Protein AF-A0A6B1HUQ8-F1 (afdb_monomer_lite)

pLDDT: mean 85.46, std 12.71, range [44.94, 98.38]

Foldseek 3Di:
DDDPPDPPQDQDDPPDDPPDRDPVSVVCVVVCQVPPPDDDVVVVVVVVVVVVVVVVVVVVVVVCVVVHPCVQVDDPPRNDDRD

Radius of gyration: 27.09 Å; chains: 1; bounding box: 64×23×70 Å

Secondary structure (DSSP, 8-state):
---------PPPPTTSPTT--SHHHHHHHHHHHHT-SS--HHHHHHHHHHHHHHHHHHHHHHHHHHH-GGGGT--TT---S--

Structure (mmCIF, N/CA/C/O backbone):
data_AF-A0A6B1HUQ8-F1
#
_entry.id   AF-A0A6B1HUQ8-F1
#
loop_
_atom_site.group_PDB
_atom_site.id
_atom_site.type_symbol
_atom_site.label_atom_id
_atom_site.label_alt_id
_atom_site.label_comp_id
_atom_site.label_asym_id
_atom_site.label_entity_id
_atom_site.label_seq_id
_atom_site.pdbx_PDB_ins_code
_atom_site.Cartn_x
_atom_site.Cartn_y
_atom_site.Cartn_z
_atom_site.occupancy
_atom_site.B_iso_or_equiv
_atom_site.auth_seq_id
_atom_site.auth_comp_id
_atom_site.auth_asym_id
_atom_site.auth_atom_id
_atom_site.pdbx_PDB_model_num
ATOM 1 N N . MET A 1 1 ? -37.043 -16.565 49.274 1.00 44.94 1 MET A N 1
ATOM 2 C CA . MET A 1 1 ? -36.488 -15.425 48.518 1.00 44.94 1 MET A CA 1
ATOM 3 C C . MET A 1 1 ? -34.976 -15.534 48.625 1.00 44.94 1 MET A C 1
ATOM 5 O O . MET A 1 1 ? -34.458 -15.337 49.712 1.00 44.94 1 MET A O 1
ATOM 9 N N . SER A 1 2 ? -34.299 -16.030 47.586 1.00 50.03 2 SER A N 1
ATOM 10 C CA . SER A 1 2 ? -32.840 -16.201 47.611 1.00 50.03 2 SER A CA 1
ATOM 11 C C . SER A 1 2 ? -32.217 -14.899 47.129 1.00 50.03 2 SER A C 1
ATOM 13 O O . SER A 1 2 ? -32.380 -14.516 45.973 1.00 50.03 2 SER A O 1
ATOM 15 N N . GLU A 1 3 ? -31.606 -14.178 48.060 1.00 60.25 3 GLU A N 1
ATOM 16 C CA . GLU A 1 3 ? -30.848 -12.966 47.793 1.00 60.25 3 GLU A CA 1
ATOM 17 C C . GLU A 1 3 ? -29.628 -13.349 46.950 1.00 60.25 3 GLU A C 1
ATOM 19 O O . GLU A 1 3 ? -28.721 -14.036 47.419 1.00 60.25 3 GLU A O 1
ATOM 24 N N . ALA A 1 4 ? -29.647 -12.986 45.666 1.00 59.47 4 ALA A N 1
ATOM 25 C CA . ALA A 1 4 ? -28.520 -13.196 44.773 1.00 59.47 4 ALA A CA 1
ATOM 26 C C . ALA A 1 4 ? -27.321 -12.413 45.322 1.00 59.47 4 ALA A C 1
ATOM 28 O O . ALA A 1 4 ? -27.293 -11.182 45.270 1.00 59.47 4 ALA A O 1
ATOM 29 N N . ALA A 1 5 ? -26.353 -13.136 45.887 1.00 58.84 5 ALA A N 1
ATOM 30 C CA . ALA A 1 5 ? -25.134 -12.571 46.440 1.00 58.84 5 ALA A CA 1
ATOM 31 C C . ALA A 1 5 ? -24.446 -11.706 45.376 1.00 58.84 5 ALA A C 1
ATOM 33 O O . ALA A 1 5 ? -23.966 -12.200 44.355 1.00 58.84 5 ALA A O 1
ATOM 34 N N . LYS A 1 6 ? -24.430 -10.393 45.611 1.00 57.66 6 LYS A N 1
ATOM 35 C CA . LYS A 1 6 ? -23.775 -9.408 44.755 1.00 57.66 6 LYS A CA 1
ATOM 36 C C . LYS A 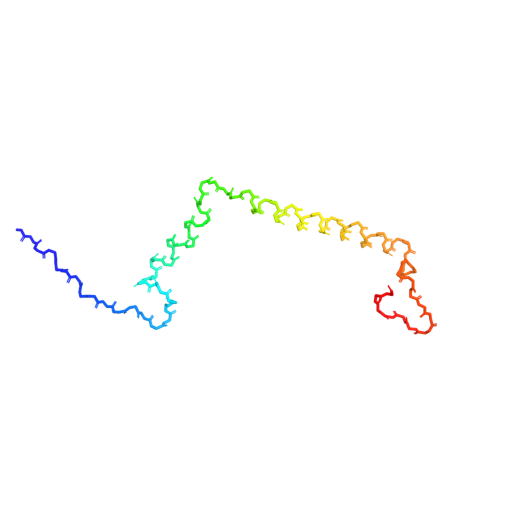1 6 ? -22.286 -9.751 44.728 1.00 57.66 6 LYS A C 1
ATOM 38 O O . LYS A 1 6 ? -21.593 -9.562 45.726 1.00 57.66 6 LYS A O 1
ATOM 43 N N . THR A 1 7 ? -21.804 -10.316 43.622 1.00 69.88 7 THR A N 1
ATOM 44 C CA . THR A 1 7 ? -20.389 -10.677 43.477 1.00 69.88 7 THR A CA 1
ATOM 45 C C . THR A 1 7 ? -19.518 -9.453 43.765 1.00 69.88 7 THR A C 1
A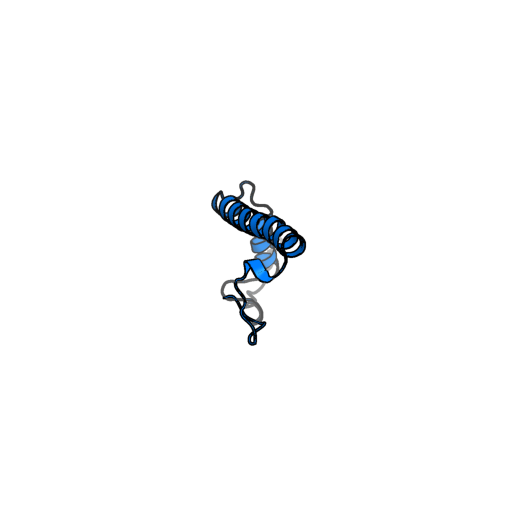TOM 47 O O . THR A 1 7 ? -19.794 -8.382 43.212 1.00 69.88 7 THR A O 1
ATOM 50 N N . PRO A 1 8 ? -18.492 -9.573 44.627 1.00 68.50 8 PRO A N 1
ATOM 51 C CA . PRO A 1 8 ? -17.621 -8.454 44.949 1.00 68.50 8 PRO A CA 1
ATOM 52 C C . PRO A 1 8 ? -16.928 -7.957 43.677 1.00 68.50 8 PRO A C 1
ATOM 54 O O . PRO A 1 8 ? -16.462 -8.756 42.863 1.00 68.50 8 PRO A O 1
ATOM 57 N N . TYR A 1 9 ? -16.878 -6.633 43.500 1.00 69.44 9 TYR A N 1
ATOM 58 C CA . TYR A 1 9 ? -16.164 -6.006 42.391 1.00 69.44 9 TYR A CA 1
ATOM 59 C C . TYR A 1 9 ? -14.695 -6.431 42.443 1.00 69.44 9 TYR A C 1
ATOM 61 O O . TYR A 1 9 ? -13.975 -6.100 43.387 1.00 69.44 9 TYR A O 1
ATOM 69 N N . ARG A 1 10 ? -14.261 -7.187 41.434 1.00 69.38 10 ARG A N 1
ATOM 70 C CA . ARG A 1 10 ? -12.860 -7.541 41.248 1.00 69.38 10 ARG A CA 1
ATOM 71 C C . ARG A 1 10 ? -12.284 -6.529 40.262 1.00 69.38 10 ARG A C 1
ATOM 73 O O . ARG A 1 10 ? -12.829 -6.422 39.162 1.00 69.38 10 ARG A O 1
ATOM 80 N N . PRO A 1 11 ? -11.249 -5.760 40.637 1.00 69.50 11 PRO A N 1
ATOM 81 C CA . PRO A 1 11 ? -10.631 -4.848 39.693 1.00 69.50 11 PRO A CA 1
ATOM 82 C C . PRO A 1 11 ? -10.141 -5.650 38.476 1.00 69.50 11 PRO A C 1
ATOM 84 O O . PRO A 1 11 ? -9.679 -6.786 38.650 1.00 69.50 11 PRO A O 1
ATOM 87 N N . PRO A 1 12 ? -10.279 -5.107 37.255 1.00 71.81 12 PRO A N 1
ATOM 88 C CA . PRO A 1 12 ? -9.780 -5.767 36.059 1.00 71.81 12 PRO A CA 1
ATOM 89 C C . PRO A 1 12 ? -8.285 -6.066 36.207 1.00 71.81 12 PRO A C 1
ATOM 91 O O . PRO A 1 12 ? -7.538 -5.283 36.795 1.00 71.81 12 PRO A O 1
ATOM 94 N N . VAL A 1 13 ? -7.860 -7.231 35.709 1.00 73.50 13 VAL A N 1
ATOM 95 C CA . VAL A 1 13 ? -6.445 -7.625 35.714 1.00 73.50 13 VAL A CA 1
ATOM 96 C C . VAL A 1 13 ? -5.619 -6.616 34.912 1.00 73.50 13 VAL A C 1
ATOM 98 O O . VAL A 1 13 ? -6.110 -6.073 33.925 1.00 73.50 13 VAL A O 1
ATOM 101 N N . SER A 1 14 ? -4.371 -6.379 35.322 1.00 70.88 14 SER A N 1
ATOM 102 C CA . SER A 1 14 ? -3.441 -5.408 34.712 1.00 70.88 14 SER A CA 1
ATOM 103 C C . SER A 1 14 ? -3.243 -5.578 33.205 1.00 70.88 14 SER A C 1
ATOM 105 O O . SER A 1 14 ? -2.912 -4.617 32.520 1.00 70.88 14 SER A O 1
ATOM 107 N N . GLU A 1 15 ? -3.473 -6.786 32.693 1.00 77.81 15 GLU A N 1
ATOM 108 C CA . GLU A 1 15 ? -3.329 -7.139 31.276 1.00 77.81 15 GLU A CA 1
ATOM 109 C C . GLU A 1 15 ? -4.473 -6.605 30.399 1.00 77.81 15 GLU A C 1
ATOM 111 O O . GLU A 1 15 ? -4.391 -6.618 29.169 1.00 77.81 15 GLU A O 1
ATOM 116 N N . LEU A 1 16 ? -5.575 -6.163 31.013 1.00 77.12 16 LEU A N 1
ATOM 117 C CA . LEU A 1 16 ? -6.702 -5.562 30.312 1.00 77.12 16 LEU A CA 1
ATOM 118 C C . LEU A 1 16 ? -6.396 -4.083 30.041 1.00 77.12 16 LEU A C 1
ATOM 120 O O . LEU A 1 16 ? -6.075 -3.320 30.948 1.00 77.12 16 LEU A O 1
ATOM 124 N N . GLY A 1 17 ? -6.513 -3.671 28.775 1.00 74.62 17 GLY A N 1
ATOM 125 C CA . GLY A 1 17 ? -6.257 -2.288 28.371 1.00 74.62 17 GLY A CA 1
ATOM 126 C C . GLY A 1 17 ? -7.160 -1.268 29.086 1.00 74.62 17 GLY A C 1
ATOM 127 O O . GLY A 1 17 ? -8.204 -1.634 29.641 1.00 74.62 17 GLY A O 1
ATOM 128 N N . PRO A 1 18 ? -6.812 0.034 29.034 1.00 68.50 18 PRO A N 1
ATOM 129 C CA . PRO A 1 18 ? -7.608 1.087 29.658 1.00 68.50 18 PRO A CA 1
ATOM 130 C C . PRO A 1 18 ? -9.067 0.974 29.204 1.00 68.50 18 PRO A C 1
ATOM 132 O O . PRO A 1 18 ? -9.317 0.814 28.010 1.00 68.50 18 PRO A O 1
ATOM 135 N N . SER A 1 19 ? -10.017 1.056 30.143 1.00 67.94 19 SER A N 1
ATOM 136 C CA . SER A 1 19 ? -11.479 0.895 29.963 1.00 67.94 19 SER A CA 1
ATOM 137 C C . SER A 1 19 ? -12.046 -0.529 29.815 1.00 67.94 19 SER A C 1
ATOM 139 O O . SER A 1 19 ? -13.255 -0.664 29.645 1.00 67.94 19 SER A O 1
ATOM 141 N N . GLN A 1 20 ? -11.245 -1.596 29.917 1.00 76.12 20 GLN A N 1
ATOM 142 C CA . GLN A 1 20 ? -11.761 -2.973 29.854 1.00 76.12 20 GLN A CA 1
ATOM 143 C C . GLN A 1 20 ? -12.008 -3.558 31.250 1.00 76.12 20 GLN A C 1
ATOM 145 O O . GLN A 1 20 ? -11.107 -3.609 32.081 1.00 76.12 20 GLN A O 1
ATOM 150 N N . THR A 1 21 ? -13.235 -4.018 31.509 1.00 74.56 21 THR A N 1
ATOM 151 C CA . THR A 1 21 ? -13.645 -4.537 32.830 1.00 74.56 21 THR A CA 1
ATOM 152 C C . THR A 1 21 ? -13.633 -6.071 32.915 1.00 74.56 21 THR A C 1
ATOM 154 O O . THR A 1 21 ? -13.603 -6.618 34.012 1.00 74.56 21 THR A O 1
ATOM 157 N N . SER A 1 22 ? -13.665 -6.778 31.777 1.00 79.88 22 SER A N 1
ATOM 158 C CA . SER A 1 22 ? -13.679 -8.251 31.680 1.00 79.88 22 SER A CA 1
ATOM 159 C C . SER A 1 22 ? -13.310 -8.721 30.261 1.00 79.88 22 SER A C 1
ATOM 161 O O . SER A 1 22 ? -13.438 -7.955 29.305 1.00 79.88 22 SER A O 1
ATOM 163 N N . TYR A 1 23 ? -12.927 -9.991 30.088 1.00 81.94 23 TYR A N 1
ATOM 164 C CA . TYR A 1 23 ? -12.706 -10.613 28.770 1.00 81.94 23 TYR A CA 1
ATOM 165 C C . TYR A 1 23 ? -13.967 -10.637 27.888 1.00 81.94 23 TYR A C 1
ATOM 167 O O . TYR A 1 23 ? -13.872 -10.537 26.662 1.00 81.94 23 TYR A O 1
ATOM 175 N N . THR A 1 24 ? -15.156 -10.702 28.498 1.00 82.88 24 THR A N 1
ATOM 176 C CA . THR A 1 24 ? -16.433 -10.590 27.773 1.00 82.88 24 THR A CA 1
ATOM 177 C C . THR A 1 24 ? -16.556 -9.230 27.083 1.00 82.88 24 THR A C 1
ATOM 179 O O . THR A 1 24 ? -16.884 -9.175 25.906 1.00 82.88 24 THR A O 1
ATOM 182 N N . SER A 1 25 ? -16.168 -8.144 27.766 1.00 83.12 25 SER A N 1
ATOM 183 C CA . SER A 1 25 ? -16.198 -6.777 27.215 1.00 83.12 25 SER A CA 1
ATOM 184 C C . SER A 1 25 ? -15.323 -6.632 25.964 1.00 83.12 25 SER A C 1
ATOM 186 O O . SER A 1 25 ? -15.706 -5.964 25.004 1.00 83.12 25 SER A O 1
ATOM 188 N N . ILE A 1 26 ? -14.160 -7.293 25.932 1.00 85.38 26 ILE A N 1
ATOM 189 C CA . ILE A 1 26 ? -13.283 -7.307 24.750 1.00 85.38 26 ILE A CA 1
ATOM 190 C C . ILE A 1 26 ? -13.965 -8.033 23.589 1.00 85.38 26 ILE A C 1
ATOM 192 O O . ILE A 1 26 ? -13.983 -7.528 22.465 1.00 85.38 26 ILE A O 1
ATOM 196 N N . THR A 1 27 ? -14.534 -9.205 23.873 1.00 88.31 27 THR A N 1
ATOM 197 C CA . THR A 1 27 ? -15.217 -10.033 22.872 1.00 88.31 27 THR A CA 1
ATOM 198 C C . THR A 1 27 ? -16.397 -9.284 22.264 1.00 88.31 27 THR A C 1
ATOM 200 O O . THR A 1 27 ? -16.502 -9.227 21.039 1.00 88.31 27 THR A O 1
ATOM 203 N N . ASP A 1 28 ? -17.225 -8.645 23.091 1.00 87.94 28 ASP A N 1
ATOM 204 C CA . ASP A 1 28 ? -18.375 -7.856 22.642 1.00 87.94 28 ASP A CA 1
ATOM 205 C C . ASP A 1 28 ? -17.943 -6.662 21.786 1.00 87.94 28 ASP A C 1
ATOM 207 O O . ASP A 1 28 ? -18.555 -6.376 20.757 1.00 87.94 28 ASP A O 1
ATOM 211 N N . LYS A 1 29 ? -16.842 -5.993 22.151 1.00 87.56 29 LYS A N 1
ATOM 212 C CA . LYS A 1 29 ? -16.320 -4.850 21.392 1.00 87.56 29 LYS A CA 1
ATOM 213 C C . LYS A 1 29 ? -15.813 -5.246 20.003 1.00 87.56 29 LYS A C 1
ATOM 215 O O . LYS A 1 29 ? -16.136 -4.572 19.027 1.00 87.56 29 LYS A O 1
ATOM 220 N N . ILE A 1 30 ? -15.018 -6.311 19.901 1.00 89.88 30 ILE A N 1
ATOM 221 C CA . ILE A 1 30 ? -14.473 -6.778 18.614 1.00 89.88 30 ILE A CA 1
ATOM 222 C C . ILE A 1 30 ? -15.598 -7.355 17.749 1.00 89.88 30 ILE A C 1
ATOM 224 O O . ILE A 1 30 ? -15.737 -6.983 16.582 1.00 89.88 30 ILE A O 1
ATOM 228 N N . SER A 1 31 ? -16.432 -8.217 18.337 1.00 91.75 31 SER A N 1
ATOM 229 C CA . SER A 1 31 ? -17.556 -8.845 17.635 1.00 91.75 31 SER A CA 1
ATOM 230 C C . SER A 1 31 ? -18.556 -7.800 17.157 1.00 91.75 31 SER A C 1
ATOM 232 O O . SER A 1 31 ? -19.044 -7.907 16.040 1.00 91.75 31 SER A O 1
ATOM 234 N N . GLY A 1 32 ? -18.807 -6.746 17.939 1.00 91.75 32 GLY A N 1
ATOM 235 C CA . GLY A 1 32 ? -19.680 -5.641 17.544 1.00 91.75 32 GLY A CA 1
ATOM 236 C C . GLY A 1 32 ? -19.228 -4.935 16.265 1.00 91.75 32 GLY A C 1
ATOM 237 O O . GLY A 1 32 ? -20.066 -4.609 15.428 1.00 91.75 32 GLY A O 1
ATOM 238 N N . ILE A 1 33 ? -17.918 -4.75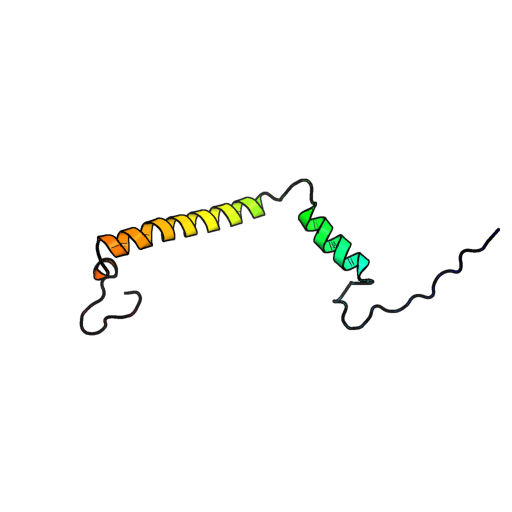5 16.060 1.00 90.94 33 ILE A N 1
ATOM 239 C CA . ILE A 1 33 ? -17.379 -4.153 14.828 1.00 90.94 33 ILE A CA 1
ATOM 240 C C . ILE A 1 33 ? -17.618 -5.080 13.629 1.00 90.94 33 ILE A C 1
ATOM 242 O O . ILE A 1 33 ? -18.068 -4.624 12.581 1.00 90.94 33 ILE A O 1
ATOM 246 N N . VAL A 1 34 ? -17.354 -6.381 13.785 1.00 91.25 34 VAL A N 1
ATOM 247 C CA . VAL A 1 34 ? -17.480 -7.369 12.696 1.00 91.25 34 VAL A CA 1
ATOM 248 C C . VAL A 1 34 ? -18.945 -7.650 12.347 1.00 91.25 34 VAL A C 1
ATOM 250 O O . VAL A 1 34 ? -19.290 -7.731 11.173 1.00 91.25 34 VAL A O 1
ATOM 253 N N . LEU A 1 35 ? -19.814 -7.767 13.354 1.00 93.50 35 LEU A N 1
ATOM 254 C CA . LEU A 1 35 ? -21.248 -8.036 13.200 1.00 93.50 35 LEU A CA 1
ATOM 255 C C . LEU A 1 35 ? -22.080 -6.760 12.987 1.00 93.50 35 LEU A C 1
ATOM 257 O O . LEU A 1 35 ? -23.313 -6.806 13.022 1.00 93.50 35 LEU A O 1
ATOM 261 N N . THR A 1 36 ? -21.445 -5.606 12.773 1.00 89.56 36 THR A N 1
ATOM 262 C CA . THR A 1 36 ? -22.175 -4.375 12.457 1.00 89.56 36 THR A CA 1
ATOM 263 C C . THR A 1 36 ? -22.998 -4.575 11.179 1.00 89.56 36 THR A C 1
ATOM 265 O O . THR A 1 36 ? -22.473 -4.956 10.138 1.00 89.56 36 THR A O 1
ATOM 268 N N . LYS A 1 37 ? -24.302 -4.275 11.245 1.00 85.50 37 LYS A N 1
ATOM 269 C CA . LYS A 1 37 ? -25.250 -4.473 10.131 1.00 85.50 37 LYS A CA 1
ATOM 270 C C . LYS A 1 37 ? -24.904 -3.650 8.882 1.00 85.50 37 LYS A C 1
ATOM 272 O O . LYS A 1 37 ? -25.122 -4.113 7.768 1.00 85.50 37 LYS A O 1
ATOM 277 N N . ASN A 1 38 ? -24.378 -2.439 9.074 1.00 87.94 38 ASN A N 1
ATOM 278 C CA . ASN A 1 38 ? -24.060 -1.502 8.000 1.00 87.94 38 ASN A CA 1
ATOM 279 C C . ASN A 1 38 ? -22.584 -1.099 8.075 1.00 87.94 38 ASN A C 1
ATOM 281 O O . ASN A 1 38 ? -22.193 -0.316 8.941 1.00 87.94 38 ASN A O 1
ATOM 285 N N . THR A 1 39 ? -21.767 -1.597 7.152 1.00 89.19 39 THR A N 1
ATOM 286 C CA . THR A 1 39 ? -20.360 -1.197 7.044 1.00 89.19 39 THR A CA 1
ATOM 287 C C . THR A 1 39 ? -20.263 0.265 6.580 1.00 89.19 39 THR A C 1
ATOM 289 O O . THR A 1 39 ? -20.943 0.645 5.623 1.00 89.19 39 THR A O 1
ATOM 292 N N . PRO A 1 40 ? -19.443 1.113 7.229 1.00 92.00 40 PRO A N 1
ATOM 293 C CA . PRO A 1 40 ? -19.341 2.524 6.868 1.00 92.00 40 PRO A CA 1
ATOM 294 C C . PRO A 1 40 ? -18.763 2.702 5.458 1.00 92.00 40 PRO A C 1
ATOM 296 O O . PRO A 1 40 ? -17.829 2.003 5.071 1.00 92.00 40 PRO A O 1
ATOM 299 N N . LEU A 1 41 ? -19.256 3.697 4.710 1.00 93.69 41 LEU A N 1
ATOM 300 C CA . LEU A 1 41 ? -18.786 3.981 3.344 1.00 93.69 41 LEU A CA 1
ATOM 301 C C . LEU A 1 41 ? -17.277 4.241 3.270 1.00 93.69 41 LEU A C 1
ATOM 303 O O . LEU A 1 41 ? -16.632 3.832 2.309 1.00 93.69 41 LEU A O 1
ATOM 307 N N . ALA A 1 42 ? -16.700 4.856 4.305 1.00 95.06 42 ALA A N 1
ATOM 308 C CA . ALA A 1 42 ? -15.260 5.086 4.393 1.00 95.06 42 ALA A CA 1
ATOM 309 C C . ALA A 1 42 ? -14.443 3.786 4.270 1.00 95.06 42 ALA A C 1
ATOM 311 O O . ALA A 1 42 ? -13.387 3.791 3.645 1.00 95.06 42 ALA A O 1
ATOM 312 N N . TRP A 1 43 ? -14.945 2.665 4.800 1.00 95.06 43 TRP A N 1
ATOM 313 C CA . TRP A 1 43 ? -14.277 1.368 4.679 1.00 95.06 43 TRP A CA 1
ATOM 314 C C . TRP A 1 43 ? -14.189 0.920 3.215 1.00 95.06 43 TRP A C 1
ATOM 316 O O . TRP A 1 43 ? -13.117 0.533 2.752 1.00 95.06 43 TRP A O 1
ATOM 326 N N . PHE A 1 44 ? -15.284 1.058 2.460 1.00 96.00 44 PHE A N 1
ATOM 327 C CA . PHE A 1 44 ? -15.311 0.725 1.034 1.00 96.00 44 PHE A CA 1
ATOM 328 C C . PHE A 1 44 ? -14.435 1.656 0.197 1.00 96.00 44 PHE A C 1
ATOM 330 O O . PHE A 1 44 ? -13.786 1.189 -0.733 1.00 96.00 44 PHE A O 1
ATOM 337 N N . LEU A 1 45 ? -14.376 2.948 0.530 1.00 97.81 45 LEU A N 1
ATOM 338 C CA . LEU A 1 45 ? -13.498 3.899 -0.158 1.00 97.81 45 LEU A CA 1
ATOM 339 C C . LEU A 1 45 ? -12.019 3.548 0.042 1.00 97.81 45 LEU A C 1
ATOM 341 O O . LEU A 1 45 ? -11.267 3.502 -0.929 1.00 97.81 45 LEU A O 1
ATOM 345 N N . CYS A 1 46 ? -11.610 3.238 1.275 1.00 97.44 46 CYS A N 1
ATOM 346 C CA . CYS A 1 46 ? -10.246 2.794 1.565 1.00 97.44 46 CYS A CA 1
ATOM 347 C C . CYS A 1 46 ? -9.916 1.475 0.856 1.00 97.44 46 CYS A C 1
ATOM 349 O O . CYS A 1 46 ? -8.837 1.339 0.277 1.00 97.44 46 CYS A O 1
ATOM 351 N N . PHE A 1 47 ? -10.852 0.520 0.863 1.00 97.38 47 PHE A N 1
ATOM 352 C CA . PHE A 1 47 ? -10.693 -0.745 0.152 1.00 97.38 47 PHE A CA 1
ATOM 353 C C . PHE A 1 47 ? -10.543 -0.531 -1.359 1.00 97.38 47 PHE A C 1
ATOM 355 O O . PHE A 1 47 ? -9.606 -1.051 -1.959 1.00 97.38 47 PHE A O 1
ATOM 362 N N . ALA A 1 48 ? -11.415 0.277 -1.965 1.00 97.94 48 ALA A N 1
ATOM 363 C CA . ALA A 1 48 ? -11.367 0.583 -3.390 1.00 97.94 48 ALA A CA 1
ATOM 364 C C . ALA A 1 48 ? -10.056 1.282 -3.776 1.00 97.94 48 ALA A C 1
ATOM 366 O O . ALA A 1 48 ? -9.437 0.904 -4.767 1.00 97.94 48 ALA A O 1
ATOM 367 N N . LEU A 1 49 ? -9.588 2.243 -2.974 1.00 98.38 49 LEU A N 1
ATOM 368 C CA . LEU A 1 49 ? -8.307 2.911 -3.204 1.00 98.38 49 LEU A CA 1
ATOM 369 C C . LEU A 1 49 ? -7.135 1.919 -3.162 1.00 98.38 49 LEU A C 1
ATOM 371 O O . LEU A 1 49 ? -6.310 1.905 -4.074 1.00 98.38 49 LEU A O 1
ATOM 375 N N . GLY A 1 50 ? -7.081 1.055 -2.143 1.00 98.25 50 GLY A N 1
ATOM 376 C CA . GLY A 1 50 ? -6.059 0.008 -2.056 1.00 98.25 50 GLY A CA 1
ATOM 377 C C . GLY A 1 50 ? -6.124 -0.973 -3.229 1.00 98.25 50 GLY A C 1
ATOM 378 O O . GLY A 1 50 ? -5.094 -1.356 -3.782 1.00 98.25 50 GLY A O 1
ATOM 379 N N . PHE A 1 51 ? -7.332 -1.330 -3.664 1.00 98.12 51 PHE A N 1
ATOM 380 C CA . PHE A 1 51 ? -7.555 -2.227 -4.795 1.00 98.12 51 PHE A CA 1
ATOM 381 C C . PHE A 1 51 ? -7.131 -1.618 -6.139 1.00 98.12 51 PHE A C 1
ATOM 383 O O . PHE A 1 51 ? -6.587 -2.327 -6.988 1.00 98.12 51 PHE A O 1
ATOM 390 N N . LEU A 1 52 ? -7.321 -0.308 -6.323 1.00 98.38 52 LEU A N 1
ATOM 391 C CA . LEU A 1 52 ? -6.834 0.427 -7.494 1.00 98.38 52 LEU A CA 1
ATOM 392 C C . LEU A 1 52 ? -5.303 0.464 -7.539 1.00 98.38 52 LEU A C 1
ATOM 394 O O . LEU A 1 52 ? -4.719 0.222 -8.594 1.00 98.38 52 LEU A O 1
ATOM 398 N N . LEU A 1 53 ? -4.646 0.700 -6.400 1.00 98.25 53 LEU A N 1
ATOM 399 C CA . LEU A 1 53 ? -3.183 0.643 -6.308 1.00 98.25 53 LEU A CA 1
ATOM 400 C C . LEU A 1 53 ? -2.655 -0.768 -6.603 1.00 98.25 53 LEU A C 1
ATOM 402 O O . LEU A 1 53 ? -1.687 -0.916 -7.349 1.00 98.25 53 LEU A O 1
ATOM 406 N N . LEU A 1 54 ? -3.327 -1.805 -6.088 1.00 98.25 54 LEU A N 1
ATOM 407 C CA . LEU A 1 54 ? -3.013 -3.198 -6.409 1.00 98.25 54 LEU A CA 1
ATOM 408 C C . LEU A 1 54 ? -3.147 -3.477 -7.912 1.00 98.25 54 LEU A C 1
ATOM 410 O O . LEU A 1 54 ? -2.274 -4.122 -8.483 1.00 98.25 54 LEU A O 1
ATOM 414 N N . HIS A 1 55 ? -4.192 -2.968 -8.570 1.00 98.19 55 HIS A N 1
ATOM 415 C CA . HIS A 1 55 ? -4.345 -3.097 -10.023 1.00 98.19 55 HIS A CA 1
ATOM 416 C C . HIS A 1 55 ? -3.234 -2.379 -10.789 1.00 98.19 55 HIS A C 1
ATOM 418 O O . HIS A 1 55 ? -2.691 -2.941 -11.739 1.00 98.19 55 HIS A O 1
ATOM 424 N N . GLY A 1 56 ? -2.841 -1.180 -10.350 1.00 97.94 56 GLY A N 1
ATOM 425 C CA . GLY A 1 56 ? -1.682 -0.479 -10.901 1.00 97.94 56 GLY A CA 1
ATOM 426 C C . GLY A 1 56 ? -0.409 -1.324 -10.814 1.00 97.94 56 GLY A C 1
ATOM 427 O O . GLY A 1 56 ? 0.320 -1.444 -11.795 1.00 97.94 56 GLY A O 1
ATOM 428 N N . PHE A 1 57 ? -0.187 -1.997 -9.683 1.00 97.81 57 PHE A N 1
ATOM 429 C CA . PHE A 1 57 ? 0.925 -2.934 -9.515 1.00 97.81 57 PHE A CA 1
ATOM 430 C C . PHE A 1 57 ? 0.798 -4.178 -10.411 1.00 97.81 57 PHE A C 1
ATOM 432 O O . PHE A 1 57 ? 1.765 -4.566 -11.066 1.00 97.81 57 PHE A O 1
ATOM 439 N N . MET A 1 58 ? -0.396 -4.771 -10.500 1.00 98.00 58 MET A N 1
ATOM 440 C CA . MET A 1 58 ? -0.668 -5.933 -11.354 1.00 98.00 58 MET A CA 1
ATOM 441 C C . MET A 1 58 ? -0.500 -5.646 -12.846 1.00 98.00 58 MET A C 1
ATOM 443 O O . MET A 1 58 ? -0.244 -6.579 -13.594 1.00 98.00 58 MET A O 1
ATOM 447 N N . ILE A 1 59 ? -0.649 -4.395 -13.284 1.00 97.56 59 ILE A N 1
ATOM 448 C CA . ILE A 1 59 ? -0.372 -3.977 -14.665 1.00 97.56 59 ILE A CA 1
ATOM 449 C C . ILE A 1 59 ? 1.109 -3.617 -14.821 1.00 97.56 59 ILE A C 1
ATOM 451 O O . ILE A 1 59 ? 1.754 -4.037 -15.782 1.00 97.56 59 ILE A O 1
ATOM 455 N N . GLY A 1 60 ? 1.664 -2.876 -13.860 1.00 96.88 60 GLY A N 1
ATOM 456 C CA . GLY A 1 60 ? 3.043 -2.398 -13.900 1.00 96.88 60 GLY A CA 1
ATOM 457 C C . GLY A 1 60 ? 4.078 -3.523 -13.903 1.00 96.88 60 GLY A C 1
ATOM 458 O O . GLY A 1 60 ? 5.050 -3.441 -14.648 1.00 96.88 60 GLY A O 1
ATOM 459 N N . VAL A 1 61 ? 3.868 -4.596 -13.130 1.00 96.94 61 VAL A N 1
ATOM 460 C CA . VAL A 1 61 ? 4.820 -5.720 -13.065 1.00 96.94 61 VAL A CA 1
ATOM 461 C C . VAL A 1 61 ? 4.906 -6.491 -14.389 1.00 96.94 61 VAL A C 1
ATOM 463 O O . VAL A 1 61 ? 6.013 -6.622 -14.907 1.00 96.94 61 VAL A O 1
ATOM 466 N N . PRO A 1 62 ? 3.806 -6.978 -14.995 1.00 97.56 62 PRO A N 1
ATOM 467 C CA . PRO A 1 62 ? 3.872 -7.612 -16.308 1.00 97.56 62 PRO A CA 1
ATOM 468 C C . PRO A 1 62 ? 4.434 -6.689 -17.387 1.00 97.56 62 PRO A C 1
ATOM 470 O O . PRO A 1 62 ? 5.232 -7.142 -18.200 1.00 97.56 62 PRO A O 1
ATOM 473 N N . TYR A 1 63 ? 4.070 -5.402 -17.373 1.00 97.44 63 TYR A N 1
ATOM 474 C CA . TYR A 1 63 ? 4.607 -4.426 -18.320 1.00 97.44 63 TYR A CA 1
ATOM 475 C C . TYR A 1 63 ? 6.130 -4.279 -18.186 1.00 97.44 63 TYR A C 1
ATOM 477 O O . TYR A 1 63 ? 6.846 -4.347 -19.181 1.00 97.44 63 TYR A O 1
ATOM 485 N N . LEU A 1 64 ? 6.635 -4.189 -16.952 1.00 96.00 64 LEU A N 1
ATOM 486 C CA . LEU A 1 64 ? 8.066 -4.175 -16.657 1.00 96.00 64 LEU A CA 1
ATOM 487 C C . LEU A 1 64 ? 8.779 -5.439 -17.146 1.00 96.00 64 LEU A C 1
ATOM 489 O O . LEU A 1 64 ? 9.883 -5.355 -17.674 1.00 96.00 64 LEU A O 1
ATOM 493 N N . LEU A 1 65 ? 8.180 -6.613 -16.948 1.00 96.19 65 LEU A N 1
ATOM 494 C CA . LEU A 1 65 ? 8.778 -7.874 -17.388 1.00 96.19 65 LEU A CA 1
ATOM 495 C C . LEU A 1 65 ? 8.762 -8.018 -18.916 1.00 96.19 65 LEU A C 1
ATOM 497 O O . LEU A 1 65 ? 9.654 -8.661 -19.463 1.00 96.19 65 LEU A O 1
ATOM 501 N N . PHE A 1 66 ? 7.769 -7.431 -19.589 1.00 97.62 66 PHE A N 1
ATOM 502 C CA . PHE A 1 66 ? 7.625 -7.474 -21.043 1.00 97.62 66 PHE A CA 1
ATOM 503 C C . PHE A 1 66 ? 8.559 -6.487 -21.761 1.00 97.62 66 PHE A C 1
ATOM 505 O O . PHE A 1 66 ? 9.285 -6.894 -22.663 1.00 97.62 66 PHE A O 1
ATOM 512 N N . GLU A 1 67 ? 8.578 -5.216 -21.349 1.00 95.88 67 GLU A N 1
ATOM 513 C CA . GLU A 1 67 ? 9.431 -4.168 -21.945 1.00 95.88 67 GLU A CA 1
ATOM 514 C C . GLU A 1 67 ? 10.874 -4.197 -21.407 1.00 95.88 67 GLU A C 1
ATOM 516 O O . GLU A 1 67 ? 11.820 -3.772 -22.070 1.00 95.88 67 GLU A O 1
ATOM 521 N N . GLY A 1 68 ? 11.063 -4.716 -20.193 1.00 93.06 68 GLY A N 1
ATOM 522 C CA . GLY A 1 68 ? 12.344 -4.772 -19.499 1.00 93.06 68 GLY A CA 1
ATOM 523 C C . GLY A 1 68 ? 12.601 -3.589 -18.559 1.00 93.06 68 GLY A C 1
ATOM 524 O O . GLY A 1 68 ? 11.868 -2.603 -18.499 1.00 93.06 68 GLY A O 1
ATOM 525 N N . VAL A 1 69 ? 13.705 -3.676 -17.806 1.00 92.19 69 VAL A N 1
ATOM 526 C CA . VAL A 1 69 ? 14.064 -2.714 -16.740 1.00 92.19 69 VAL A CA 1
ATOM 527 C C . VAL A 1 69 ? 14.400 -1.305 -17.242 1.00 92.19 69 VAL A C 1
ATOM 529 O O . VAL A 1 69 ? 14.488 -0.379 -16.441 1.00 92.19 69 VAL A O 1
ATOM 532 N N . GLY A 1 70 ? 14.546 -1.121 -18.557 1.00 90.38 70 GLY A N 1
ATOM 533 C CA . GLY A 1 70 ? 14.818 0.176 -19.178 1.00 90.38 70 GLY A CA 1
ATOM 534 C C . GLY A 1 70 ? 13.708 1.209 -18.967 1.00 90.38 70 GLY A C 1
ATOM 535 O O . GLY A 1 70 ? 14.002 2.402 -18.955 1.00 90.38 70 GLY A O 1
ATOM 536 N N . ILE A 1 71 ? 12.464 0.780 -18.707 1.00 92.31 71 ILE A N 1
ATOM 537 C CA . ILE A 1 71 ? 11.352 1.700 -18.402 1.00 92.31 71 ILE A CA 1
ATOM 538 C C . ILE A 1 71 ? 11.584 2.517 -17.125 1.00 92.31 71 ILE A C 1
ATOM 540 O O . ILE A 1 71 ? 10.965 3.560 -16.941 1.00 9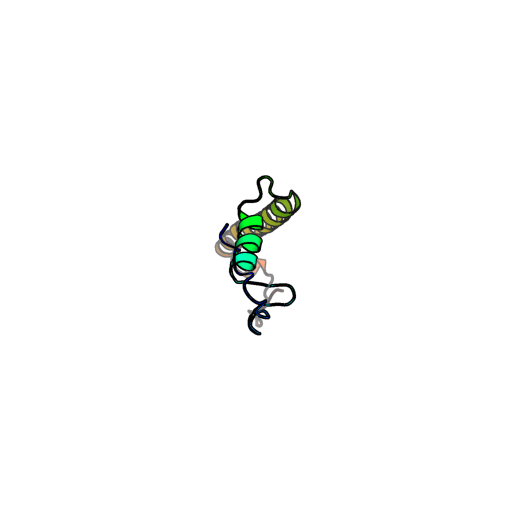2.31 71 ILE A O 1
ATOM 544 N N . TRP A 1 72 ? 12.485 2.051 -16.255 1.00 89.94 72 TRP A N 1
ATOM 545 C CA . TRP A 1 72 ? 12.888 2.758 -15.045 1.00 89.94 72 TRP A CA 1
ATOM 546 C C . TRP A 1 72 ? 13.954 3.823 -15.294 1.00 89.94 72 TRP A C 1
ATOM 548 O O . TRP A 1 72 ? 14.310 4.502 -14.349 1.00 89.94 72 TRP A O 1
ATOM 558 N N . GLY A 1 73 ? 14.511 3.968 -16.503 1.00 89.31 73 GLY A N 1
ATOM 559 C CA . GLY A 1 73 ? 15.535 4.990 -16.777 1.00 89.31 73 GLY A CA 1
ATOM 560 C C . GLY A 1 73 ? 16.872 4.767 -16.054 1.00 89.31 73 GLY A C 1
ATOM 561 O O . GLY A 1 73 ? 17.647 5.702 -15.865 1.00 89.31 73 GLY A O 1
ATOM 562 N N . ILE A 1 74 ? 17.145 3.529 -15.637 1.00 90.31 74 ILE A N 1
ATOM 563 C CA . ILE A 1 74 ? 18.375 3.144 -14.941 1.00 90.31 74 ILE A CA 1
ATOM 564 C C . ILE A 1 74 ? 19.576 3.287 -15.895 1.00 90.31 74 ILE A C 1
ATOM 566 O O . ILE A 1 74 ? 19.563 2.756 -17.005 1.00 90.31 74 ILE A O 1
ATOM 570 N N . ASN A 1 75 ? 20.633 3.975 -15.448 1.00 88.06 75 ASN A N 1
ATOM 571 C CA . ASN A 1 75 ? 21.845 4.236 -16.232 1.00 88.06 75 ASN A CA 1
ATOM 572 C C . ASN A 1 75 ? 23.027 3.374 -15.766 1.00 88.06 75 ASN A C 1
ATOM 574 O O . ASN A 1 75 ? 23.256 3.191 -14.574 1.00 88.06 75 ASN A O 1
ATOM 578 N N . ASN A 1 76 ? 23.855 2.907 -16.700 1.00 87.50 76 ASN A N 1
ATOM 579 C CA . ASN A 1 76 ? 25.114 2.230 -16.371 1.00 87.50 76 ASN A CA 1
ATOM 580 C C . ASN A 1 76 ? 26.138 3.258 -15.826 1.00 87.50 76 ASN A C 1
ATOM 582 O O . ASN A 1 76 ? 26.301 4.298 -16.468 1.00 87.50 76 ASN A O 1
ATOM 586 N N . PRO A 1 77 ? 26.848 3.028 -14.695 1.00 89.19 77 PRO A N 1
ATOM 587 C CA . PRO A 1 77 ? 27.030 1.769 -13.955 1.00 89.19 77 PRO A CA 1
ATOM 588 C C . PRO A 1 77 ? 26.060 1.502 -12.791 1.00 89.19 77 PRO A C 1
ATOM 590 O O . PRO A 1 77 ? 26.165 0.462 -12.140 1.00 89.19 77 PRO A O 1
ATOM 593 N N . ILE A 1 78 ? 25.138 2.416 -12.481 1.00 85.31 78 ILE A N 1
ATOM 594 C CA . ILE A 1 78 ? 24.263 2.306 -11.304 1.00 85.31 78 ILE A CA 1
ATOM 595 C C . ILE A 1 78 ? 22.980 1.575 -11.701 1.00 85.31 78 ILE A C 1
ATOM 597 O O . ILE A 1 78 ? 21.969 2.183 -12.025 1.00 85.31 78 ILE A O 1
ATOM 601 N N . GLY A 1 79 ? 23.037 0.243 -11.664 1.00 87.81 79 GLY A N 1
ATOM 602 C CA . GLY A 1 79 ? 21.935 -0.653 -12.031 1.00 87.81 79 GLY A CA 1
ATOM 603 C C . GLY A 1 79 ?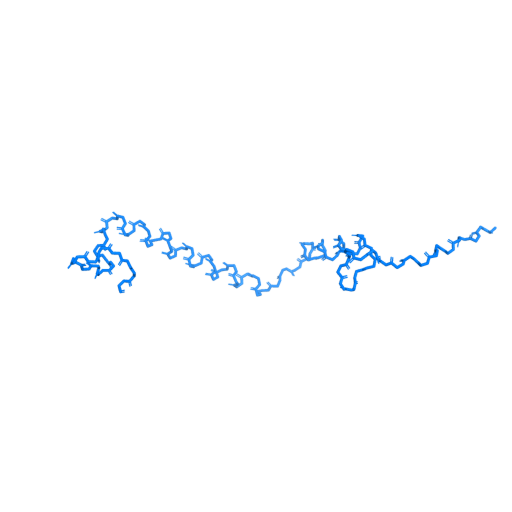 20.802 -0.795 -11.000 1.00 87.81 79 GLY A C 1
ATOM 604 O O . GLY A 1 79 ? 20.0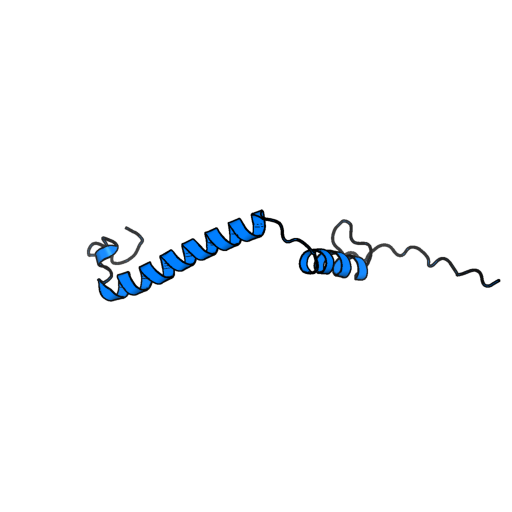08 -1.724 -11.118 1.00 87.81 79 GLY A O 1
ATOM 605 N N . TRP A 1 80 ? 20.757 0.041 -9.957 1.00 86.75 80 TRP A N 1
ATOM 606 C CA . TRP A 1 80 ? 19.836 -0.104 -8.825 1.00 86.75 80 TRP A CA 1
ATOM 607 C C . TRP A 1 80 ? 19.284 1.247 -8.369 1.00 86.75 80 TRP A C 1
ATOM 609 O O . TRP A 1 80 ? 19.978 2.259 -8.412 1.00 86.75 80 TRP A O 1
ATOM 619 N N . GLY A 1 81 ? 18.041 1.240 -7.895 1.00 82.38 81 GLY A N 1
ATOM 620 C CA . GLY A 1 81 ? 17.327 2.432 -7.450 1.00 82.38 81 GLY A CA 1
ATOM 621 C C . GLY A 1 81 ? 16.020 2.631 -8.208 1.00 82.38 81 GLY A C 1
ATOM 622 O O . GLY A 1 81 ? 15.723 1.938 -9.179 1.00 82.38 81 GLY A O 1
ATOM 623 N N . TRP A 1 82 ? 15.242 3.589 -7.726 1.00 76.62 82 TRP A N 1
ATOM 624 C CA . TRP A 1 82 ? 14.130 4.173 -8.459 1.00 76.62 82 TRP A CA 1
ATOM 625 C C . TRP A 1 82 ? 14.687 5.458 -9.083 1.00 76.62 82 TRP A C 1
ATOM 627 O O . TRP A 1 82 ? 15.132 6.321 -8.323 1.00 76.62 82 TRP A O 1
ATOM 637 N N . ALA A 1 83 ? 14.804 5.521 -10.413 1.00 66.88 83 ALA A N 1
ATOM 638 C CA . ALA A 1 83 ? 15.419 6.667 -11.093 1.00 66.88 83 ALA A CA 1
ATOM 639 C C . ALA A 1 83 ? 14.492 7.888 -11.137 1.00 66.88 83 ALA A C 1
ATOM 641 O O . ALA A 1 83 ? 13.253 7.692 -11.158 1.00 66.88 83 ALA A O 1
#

Sequence (83 aa):
MSEAAKTPYRPPVSELGPSQTSYTSITDKISGIVLTKNTPLAWFLCFALGFLLLHGFMIGVPYLLFEGVGIWGINNPIGWGWA